Protein AF-A0AA39FZH5-F1 (afdb_monomer_lite)

Secondary structure (DSSP, 8-state):
-HHHHHTHHHHHHHHHHHHHHHGGGTT-HHHHHHHHHHHHHHHHHHHHHHHHHHHHHHHHHHHHHHHTTTT--SS----SS-TTSHHHHHHHHHHHHH--

Organism: Microctonus hyperodae (NCBI:txid165561)

Sequence (100 aa):
MITIIRSRDALLDAFEVLLNTEMYRIQCEETKKFDIEGEKKSKYYAQLYSFFVNLSAATVIRSALLKIPARIIPFNGWFPFKHTDTVGFYVVFTYQIIMP

Structure (mmCIF, N/CA/C/O backbone):
data_AF-A0AA39FZH5-F1
#
_entry.id   AF-A0AA39FZH5-F1
#
loop_
_atom_site.group_PDB
_atom_site.id
_atom_site.type_symbol
_atom_site.label_atom_id
_atom_site.label_alt_id
_atom_site.label_comp_id
_atom_site.label_asym_id
_atom_site.label_entity_id
_a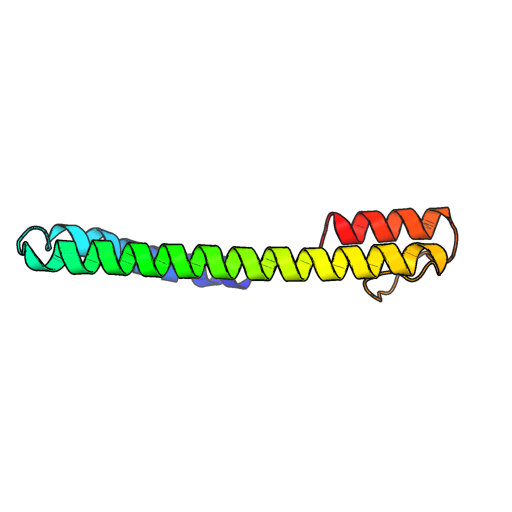tom_site.label_seq_id
_atom_site.pdbx_PDB_ins_code
_atom_site.Cartn_x
_atom_site.Cartn_y
_atom_site.Cartn_z
_atom_site.occupancy
_atom_site.B_iso_or_equiv
_atom_site.auth_seq_id
_atom_site.auth_comp_id
_atom_site.auth_asym_id
_atom_site.auth_atom_id
_atom_site.pdbx_PDB_model_num
ATOM 1 N N . MET A 1 1 ? -5.216 -11.027 3.182 1.00 47.28 1 MET A N 1
ATOM 2 C CA . MET A 1 1 ? -6.537 -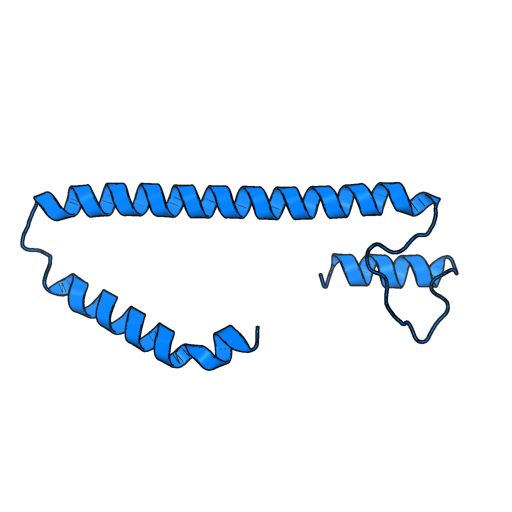11.229 2.539 1.00 47.28 1 MET A CA 1
ATOM 3 C C . MET A 1 1 ? -7.181 -12.563 2.932 1.00 47.28 1 MET A C 1
ATOM 5 O O . MET A 1 1 ? -8.301 -12.548 3.416 1.00 47.28 1 MET A O 1
ATOM 9 N N . ILE A 1 2 ? -6.473 -13.697 2.827 1.00 56.66 2 ILE A N 1
ATOM 10 C CA . ILE A 1 2 ? -6.997 -15.042 3.173 1.00 56.66 2 ILE A CA 1
ATOM 11 C C . ILE A 1 2 ? -7.419 -15.169 4.652 1.00 56.66 2 ILE A C 1
ATOM 13 O O . ILE A 1 2 ? -8.403 -15.832 4.967 1.00 56.66 2 ILE A O 1
ATOM 17 N N . THR A 1 3 ? -6.717 -14.496 5.564 1.00 61.56 3 THR A N 1
ATOM 18 C CA . THR A 1 3 ? -7.016 -14.514 7.005 1.00 61.56 3 THR A CA 1
ATOM 19 C C . THR A 1 3 ? -8.364 -13.882 7.351 1.00 61.56 3 THR A C 1
ATOM 21 O O . THR A 1 3 ? -9.101 -14.461 8.138 1.00 61.56 3 THR A O 1
ATOM 24 N N . ILE A 1 4 ? -8.723 -12.764 6.709 1.00 62.72 4 ILE A N 1
ATOM 25 C CA . ILE A 1 4 ? -10.005 -12.067 6.922 1.00 62.72 4 ILE A CA 1
ATOM 26 C C . ILE A 1 4 ? -11.179 -12.927 6.440 1.00 62.72 4 ILE A C 1
ATOM 28 O O . ILE A 1 4 ? -12.210 -12.994 7.099 1.00 62.72 4 ILE A O 1
ATOM 32 N N . ILE A 1 5 ? -11.009 -13.626 5.313 1.00 70.88 5 ILE A N 1
ATOM 33 C CA . ILE A 1 5 ? -12.035 -14.524 4.766 1.00 70.88 5 ILE A CA 1
ATOM 34 C C . ILE A 1 5 ? -12.241 -15.727 5.694 1.00 70.88 5 ILE A C 1
ATOM 36 O O . ILE A 1 5 ? -13.372 -16.129 5.941 1.00 70.88 5 ILE A O 1
ATOM 40 N N . ARG A 1 6 ? -11.155 -16.273 6.255 1.00 72.94 6 ARG A N 1
ATOM 41 C CA . ARG A 1 6 ? -11.205 -17.436 7.149 1.00 72.94 6 ARG A CA 1
ATOM 42 C C . ARG A 1 6 ? -11.842 -17.130 8.506 1.00 72.94 6 ARG A C 1
ATOM 44 O O . ARG A 1 6 ? -12.479 -18.006 9.076 1.00 72.94 6 ARG A O 1
ATOM 51 N N . SER A 1 7 ? -11.665 -15.919 9.031 1.00 74.69 7 SER A N 1
ATOM 52 C CA . SER A 1 7 ? -12.248 -15.498 10.311 1.00 74.69 7 SER A CA 1
ATOM 53 C C . SER A 1 7 ? -13.556 -14.722 10.156 1.00 74.69 7 SER A C 1
ATOM 55 O O . SER A 1 7 ? -14.021 -14.135 11.129 1.00 74.69 7 SER A O 1
ATOM 57 N N . ARG A 1 8 ? -14.136 -14.674 8.949 1.00 78.75 8 ARG A N 1
ATOM 58 C CA . ARG A 1 8 ? -15.328 -13.870 8.656 1.00 78.75 8 ARG A CA 1
ATOM 59 C C . ARG A 1 8 ? -16.482 -14.211 9.592 1.00 78.75 8 ARG A C 1
ATOM 61 O O . ARG A 1 8 ? -17.093 -13.306 10.140 1.00 78.75 8 ARG A O 1
ATOM 68 N N . ASP A 1 9 ? -16.744 -15.496 9.798 1.00 81.44 9 ASP A N 1
ATOM 69 C CA . ASP A 1 9 ? -17.901 -15.932 10.581 1.00 81.44 9 ASP A CA 1
ATOM 70 C C . ASP A 1 9 ? -17.714 -15.621 12.078 1.00 81.44 9 ASP A C 1
ATOM 72 O O . ASP A 1 9 ? -18.650 -15.180 12.732 1.00 81.44 9 ASP A O 1
ATOM 76 N N . ALA A 1 10 ? -16.480 -15.707 12.591 1.00 81.62 10 ALA A N 1
ATOM 77 C CA . ALA A 1 10 ? -16.149 -15.283 13.955 1.00 81.62 10 ALA A CA 1
ATOM 78 C C . ALA A 1 10 ? -16.255 -13.758 14.149 1.00 81.62 10 ALA A C 1
ATOM 80 O O . ALA A 1 10 ? -16.613 -13.291 15.225 1.00 81.62 10 ALA A O 1
ATOM 81 N N . LEU A 1 11 ? -15.942 -12.973 13.111 1.00 80.00 11 LEU A N 1
ATOM 82 C CA . LEU A 1 11 ? -16.140 -11.523 13.137 1.00 80.00 11 LEU A CA 1
ATOM 83 C C . LEU A 1 11 ? -17.629 -11.172 13.119 1.00 80.00 11 LEU A C 1
ATOM 85 O O . LEU A 1 11 ? -18.039 -10.293 13.867 1.00 80.00 11 LEU A O 1
ATOM 89 N N . LEU A 1 12 ? -18.426 -11.854 12.293 1.00 81.44 12 LEU A N 1
ATOM 90 C CA . LEU A 1 12 ? -19.871 -11.635 12.218 1.00 81.44 12 LEU A CA 1
ATOM 91 C C . LEU A 1 12 ? -20.559 -11.961 13.547 1.00 81.44 12 LEU A C 1
ATOM 93 O O . LEU A 1 12 ? -21.335 -11.140 14.017 1.00 81.44 12 LEU A O 1
ATOM 97 N N . ASP A 1 13 ? -20.202 -13.076 14.184 1.00 85.00 13 ASP A N 1
ATOM 98 C CA . ASP A 1 13 ? -20.731 -13.467 15.497 1.00 85.00 13 ASP A CA 1
ATOM 99 C C . ASP A 1 13 ? -20.342 -12.455 16.592 1.00 85.00 13 ASP A C 1
ATOM 101 O O . ASP A 1 13 ? -21.177 -11.992 17.366 1.00 85.00 13 ASP A O 1
ATOM 105 N N . ALA A 1 14 ? -19.086 -11.991 16.594 1.00 77.25 14 ALA A N 1
ATOM 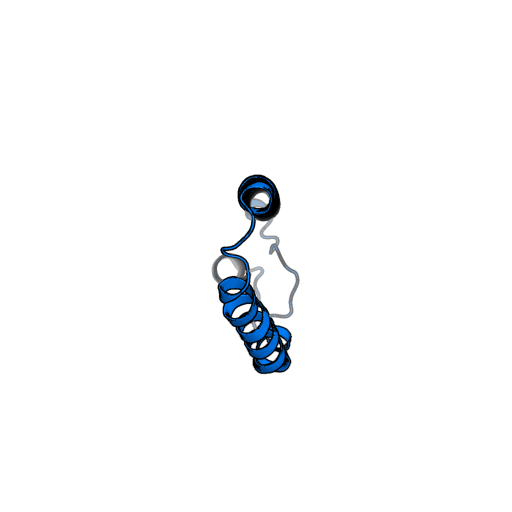106 C CA . ALA A 1 14 ? -18.643 -10.941 17.510 1.00 77.25 14 ALA A CA 1
ATOM 107 C C . ALA A 1 14 ? -19.397 -9.614 17.297 1.00 77.25 14 ALA A C 1
ATOM 109 O O . ALA A 1 14 ? -19.773 -8.959 18.270 1.00 77.25 14 ALA A O 1
ATOM 110 N N . PHE A 1 15 ? -19.636 -9.215 16.043 1.00 78.94 15 PHE A N 1
ATOM 111 C CA . PHE A 1 15 ? -20.419 -8.019 15.725 1.00 78.94 15 PHE A CA 1
ATOM 112 C C . PHE A 1 15 ? -21.889 -8.174 16.111 1.00 78.94 15 PHE A C 1
ATOM 114 O O . PHE A 1 15 ? -22.467 -7.230 16.638 1.00 78.94 15 PHE A O 1
ATOM 121 N N . GLU A 1 16 ? -22.485 -9.341 15.884 1.00 82.06 16 GLU A N 1
ATOM 122 C CA . GLU A 1 16 ? -23.876 -9.626 16.229 1.00 82.06 16 GLU A CA 1
ATOM 123 C C . GLU A 1 16 ? -24.092 -9.605 17.743 1.00 82.06 16 GLU A C 1
ATOM 125 O O . GLU A 1 16 ? -25.042 -8.985 18.217 1.00 82.06 16 GLU A O 1
ATOM 130 N N . VAL A 1 17 ? -23.173 -10.185 18.520 1.00 79.12 17 VAL A N 1
ATOM 131 C CA . VAL A 1 17 ? -23.190 -10.090 19.985 1.00 79.12 17 VAL A CA 1
ATOM 132 C C . VAL A 1 17 ? -23.051 -8.639 20.431 1.00 79.12 17 VAL A C 1
ATOM 134 O O . VAL A 1 17 ? -23.827 -8.199 21.274 1.00 79.12 17 VAL A O 1
ATOM 137 N N . LEU A 1 18 ? -22.120 -7.866 19.867 1.00 69.81 18 LEU A N 1
ATOM 138 C CA . LEU A 1 18 ? -21.958 -6.452 20.223 1.00 69.81 18 LEU A CA 1
ATOM 139 C C . LEU A 1 18 ? -23.224 -5.637 19.908 1.00 69.81 18 LEU A C 1
ATOM 141 O O . LEU A 1 18 ? -23.733 -4.949 20.790 1.00 69.81 18 LEU A O 1
ATOM 145 N N . LEU A 1 19 ? -23.788 -5.791 18.708 1.00 68.75 19 LEU A N 1
ATOM 146 C CA . LEU A 1 19 ? -24.992 -5.081 18.258 1.00 68.75 19 LEU A CA 1
ATOM 147 C C . LEU A 1 19 ? -26.258 -5.492 19.029 1.00 68.75 19 LEU A C 1
ATOM 149 O O . LEU A 1 19 ? -27.076 -4.639 19.369 1.00 68.75 19 LEU A O 1
ATOM 153 N N . ASN A 1 20 ? -26.424 -6.778 19.351 1.00 66.88 20 ASN A N 1
ATOM 154 C CA . ASN A 1 20 ? -27.566 -7.257 20.137 1.00 66.88 20 ASN A CA 1
ATOM 155 C C . ASN A 1 20 ? -27.430 -6.912 21.630 1.00 66.88 20 ASN A C 1
ATOM 157 O O . ASN A 1 20 ? -28.436 -6.687 22.303 1.00 66.88 20 ASN A O 1
ATOM 161 N N . THR A 1 21 ? -26.203 -6.805 22.154 1.00 57.88 21 THR A N 1
ATOM 162 C CA . THR A 1 21 ? -25.950 -6.381 23.545 1.00 57.88 21 THR A CA 1
ATOM 163 C C . THR A 1 21 ? -26.181 -4.875 23.729 1.00 57.88 21 THR A C 1
ATOM 165 O O . THR A 1 21 ? -26.599 -4.439 24.805 1.00 57.88 21 THR A O 1
ATOM 168 N N . GLU A 1 22 ? -25.986 -4.068 22.680 1.00 55.59 22 GLU A N 1
ATOM 169 C CA . GLU A 1 22 ? -26.222 -2.617 22.700 1.00 55.59 22 GLU A CA 1
ATOM 170 C C . GLU A 1 22 ? -27.687 -2.234 22.987 1.00 55.59 22 GLU A C 1
ATOM 172 O O . GLU A 1 22 ? -27.926 -1.206 23.625 1.00 55.59 22 GLU A O 1
ATOM 177 N N . MET A 1 23 ? -28.679 -3.070 22.646 1.00 49.69 23 MET A N 1
ATOM 178 C CA . MET A 1 23 ? -30.088 -2.758 22.947 1.00 49.69 23 MET A CA 1
ATOM 179 C C . MET A 1 23 ? -30.448 -2.847 24.441 1.00 49.69 23 MET A C 1
ATOM 181 O O . MET A 1 23 ? -31.386 -2.179 24.877 1.00 49.69 23 MET A O 1
ATOM 185 N N . TYR A 1 24 ? -29.700 -3.601 25.257 1.00 47.94 24 TYR A N 1
ATOM 186 C CA . TYR A 1 24 ? -29.960 -3.704 26.704 1.00 47.94 24 TYR A CA 1
ATOM 187 C C . TYR A 1 24 ? -29.382 -2.512 27.501 1.00 47.94 24 TYR A C 1
ATOM 189 O O . TYR A 1 24 ? -29.695 -2.324 28.675 1.00 47.94 24 TYR A O 1
ATOM 197 N N . ARG A 1 25 ? -28.553 -1.660 26.874 1.00 44.72 25 ARG A N 1
ATOM 198 C CA . ARG A 1 25 ? -27.769 -0.603 27.545 1.00 44.72 25 ARG A CA 1
ATOM 199 C C . ARG A 1 25 ? -28.349 0.810 27.402 1.00 44.72 25 ARG A C 1
ATOM 201 O O . ARG A 1 25 ? -27.631 1.792 27.551 1.00 44.72 25 ARG A O 1
ATOM 208 N N . ILE A 1 26 ? -29.650 0.952 27.151 1.00 51.69 26 ILE A N 1
ATOM 209 C CA . ILE A 1 26 ? -30.319 2.271 27.124 1.00 51.69 26 ILE A CA 1
ATOM 210 C C . ILE A 1 26 ? -30.545 2.824 28.556 1.00 51.69 26 ILE A C 1
ATOM 212 O O . ILE A 1 26 ? -30.881 3.993 28.728 1.00 51.69 26 ILE A O 1
ATOM 216 N N . GLN A 1 27 ? -30.289 2.035 29.610 1.00 47.97 27 GLN A N 1
ATOM 217 C CA . GLN A 1 27 ? -30.692 2.368 30.985 1.00 47.97 27 GLN A CA 1
ATOM 218 C C . GLN A 1 27 ? -29.725 3.228 31.836 1.00 47.97 27 GLN A C 1
ATOM 220 O O . GLN A 1 27 ? -30.122 3.612 32.931 1.00 47.97 27 GLN A O 1
ATOM 225 N N . CYS A 1 28 ? -28.515 3.606 31.387 1.00 50.75 28 CYS A N 1
ATOM 226 C CA . CYS A 1 28 ? -27.601 4.424 32.216 1.00 50.75 28 CYS A CA 1
ATOM 227 C C . CYS A 1 28 ? -26.978 5.617 31.474 1.00 50.75 28 CYS A C 1
ATOM 229 O O . CYS A 1 28 ? -26.111 5.463 30.615 1.00 50.75 28 CYS A O 1
ATOM 231 N N . GLU A 1 29 ? -27.356 6.826 31.884 1.00 56.38 29 GLU A N 1
ATOM 232 C CA . GLU A 1 29 ? -26.867 8.127 31.401 1.00 56.38 29 GLU A CA 1
ATOM 233 C C . GLU A 1 29 ? -25.333 8.305 31.518 1.00 56.38 29 GLU A C 1
ATOM 235 O O . GLU A 1 29 ? -24.723 9.021 30.722 1.00 56.38 29 GLU A O 1
ATOM 240 N N . GLU A 1 30 ? -24.677 7.580 32.431 1.00 56.16 30 GLU A N 1
ATOM 241 C CA . GLU A 1 30 ? -23.213 7.556 32.588 1.00 56.16 30 GLU A CA 1
ATOM 242 C C . GLU A 1 30 ? -22.479 6.809 31.460 1.00 56.16 30 GLU A C 1
ATOM 244 O O . GLU A 1 30 ? -21.352 7.167 31.108 1.00 56.16 30 GLU A O 1
ATOM 249 N N . THR A 1 31 ? -23.120 5.826 30.819 1.00 52.31 31 THR A N 1
ATOM 250 C CA . THR A 1 31 ? -22.492 5.036 29.741 1.00 52.31 31 THR A CA 1
ATOM 251 C C . THR A 1 31 ? -22.341 5.819 28.435 1.00 52.31 31 THR A C 1
ATOM 253 O O . THR A 1 31 ? -21.415 5.561 27.669 1.00 52.31 31 THR A O 1
ATOM 256 N N . LYS A 1 32 ? -23.164 6.856 28.217 1.00 57.28 32 LYS A N 1
ATOM 257 C CA . LYS A 1 32 ? -23.070 7.739 27.039 1.00 57.28 32 LYS A CA 1
ATOM 258 C C . LYS A 1 32 ? -21.770 8.543 27.005 1.00 57.28 32 LYS A C 1
ATOM 260 O O . LYS A 1 32 ? -21.220 8.771 25.933 1.00 57.28 32 LYS A O 1
ATOM 265 N N . LYS A 1 33 ? -21.251 8.971 28.164 1.00 59.34 33 LYS A N 1
ATOM 266 C CA . LYS A 1 33 ? -19.974 9.706 28.234 1.00 59.34 33 LYS A CA 1
ATOM 267 C C . LYS A 1 33 ? -18.793 8.795 27.892 1.00 59.34 33 LYS A C 1
ATOM 269 O O . LYS A 1 33 ? -17.908 9.213 27.149 1.00 59.34 33 LYS A O 1
ATOM 274 N N . PHE A 1 34 ? -18.826 7.551 28.370 1.00 60.06 34 PHE A N 1
ATOM 275 C CA . PHE A 1 34 ? -17.823 6.537 28.046 1.00 60.06 34 PHE A CA 1
ATOM 276 C C . PHE A 1 34 ? -17.852 6.121 26.570 1.00 60.06 34 PHE A C 1
ATOM 278 O O . PHE A 1 34 ? -16.782 5.984 25.981 1.00 60.06 34 PHE A O 1
ATOM 285 N N . ASP A 1 35 ? -19.031 6.005 25.948 1.00 64.69 35 ASP A N 1
ATOM 286 C CA . ASP A 1 35 ? -19.136 5.747 24.502 1.00 64.69 35 ASP A CA 1
ATOM 287 C C . ASP A 1 35 ? -18.557 6.886 23.670 1.00 64.69 35 ASP A C 1
ATOM 289 O O . ASP A 1 35 ? -17.747 6.643 22.783 1.00 64.69 35 ASP A O 1
ATOM 293 N N . ILE A 1 36 ? -18.912 8.140 23.974 1.00 66.50 36 ILE A N 1
ATOM 294 C CA . ILE A 1 36 ? -18.420 9.298 23.213 1.00 66.50 36 ILE A CA 1
ATOM 295 C C . ILE A 1 36 ? -16.896 9.419 23.343 1.00 66.50 36 ILE A C 1
ATOM 297 O O . ILE A 1 36 ? -16.204 9.770 22.384 1.00 66.50 36 ILE A O 1
ATOM 301 N N . GLU A 1 37 ? -16.346 9.147 24.527 1.00 73.38 37 GLU A N 1
ATOM 302 C CA . GLU A 1 37 ? -14.902 9.197 24.746 1.00 73.38 37 GLU A CA 1
ATOM 303 C C . GLU A 1 37 ? -14.170 8.006 24.105 1.00 73.38 37 GLU A C 1
ATOM 305 O O . GLU A 1 37 ? -13.090 8.183 23.533 1.00 73.38 37 GLU A O 1
ATOM 310 N N . GLY A 1 38 ? -14.776 6.815 24.125 1.00 68.81 38 GLY A N 1
ATOM 311 C CA . GLY A 1 38 ? -14.290 5.623 23.432 1.00 68.81 38 GLY A CA 1
ATOM 312 C C . GLY A 1 38 ? -14.306 5.781 21.912 1.00 68.81 38 GLY A C 1
ATOM 313 O O . GLY A 1 38 ? -13.312 5.489 21.249 1.00 68.81 38 GLY A O 1
ATOM 314 N N . GLU A 1 39 ? -15.380 6.338 21.355 1.00 74.38 39 GLU A N 1
ATOM 315 C CA . GLU A 1 39 ? -15.518 6.619 19.928 1.00 74.38 39 GLU A CA 1
ATOM 316 C C . GLU A 1 39 ? -14.499 7.671 19.472 1.00 74.38 39 GLU A C 1
ATOM 318 O O . GLU A 1 39 ? -13.853 7.503 18.438 1.00 74.38 39 GLU A O 1
ATOM 323 N N . LYS A 1 40 ? -14.278 8.729 20.267 1.00 78.88 40 LYS A N 1
ATOM 324 C CA . LYS A 1 40 ? -13.237 9.733 19.991 1.00 78.88 40 LYS A CA 1
ATOM 325 C C . LYS A 1 40 ? -11.839 9.125 19.999 1.00 78.88 40 LYS A C 1
ATOM 327 O O . LYS A 1 40 ? -11.068 9.395 19.080 1.00 78.88 40 LYS A O 1
ATOM 332 N N . LYS A 1 41 ? -11.511 8.294 20.995 1.00 80.50 41 LYS A N 1
ATOM 333 C CA . LYS A 1 41 ? -10.214 7.599 21.065 1.00 80.50 41 LYS A CA 1
ATOM 334 C C . LYS A 1 41 ? -10.047 6.632 19.894 1.00 80.50 41 LYS A C 1
ATOM 336 O O . LYS A 1 41 ? -9.010 6.656 19.241 1.00 80.50 41 LYS A O 1
ATOM 341 N N . SER A 1 42 ? -11.074 5.850 19.570 1.00 78.12 42 SER A N 1
ATOM 342 C CA . SER A 1 42 ? -11.072 4.928 18.429 1.00 78.12 42 SER A CA 1
ATOM 343 C C . SER A 1 42 ? -10.861 5.663 17.102 1.00 78.12 42 SER A C 1
ATOM 345 O O . SER A 1 42 ? -9.953 5.323 16.344 1.00 78.12 42 SER A O 1
ATOM 347 N N . LYS A 1 43 ? -11.608 6.748 16.856 1.00 84.44 43 LYS A N 1
ATOM 348 C CA . LYS A 1 43 ? -11.425 7.609 15.677 1.00 84.44 43 LYS A CA 1
ATOM 349 C C . LYS A 1 43 ? -10.026 8.214 15.625 1.00 84.44 43 LYS A C 1
ATOM 351 O O . LYS A 1 43 ? -9.422 8.226 14.557 1.00 84.44 43 LYS A O 1
ATOM 356 N N . TYR A 1 44 ? -9.497 8.665 16.760 1.00 88.88 44 TYR A N 1
ATOM 357 C CA . TYR A 1 44 ? -8.142 9.203 16.846 1.00 88.88 44 TYR A CA 1
ATOM 358 C C . TYR A 1 44 ? -7.087 8.153 16.478 1.00 88.88 44 TYR A C 1
ATOM 360 O O . TYR A 1 44 ? -6.233 8.417 15.634 1.00 88.88 44 TYR A O 1
ATOM 368 N N . TYR A 1 45 ? -7.165 6.942 17.035 1.00 84.25 45 TYR A N 1
ATOM 369 C CA . TYR A 1 45 ? -6.239 5.861 16.688 1.00 84.25 45 TYR A CA 1
ATOM 370 C C . TYR A 1 45 ? -6.385 5.412 15.232 1.00 84.25 45 TYR A C 1
ATOM 372 O O . TYR A 1 45 ? -5.376 5.174 14.573 1.00 84.25 45 TYR A O 1
ATOM 380 N N . ALA A 1 46 ? -7.608 5.352 14.700 1.00 87.25 46 ALA A N 1
ATOM 381 C CA . ALA A 1 46 ? -7.850 5.039 13.295 1.00 87.25 46 ALA A CA 1
ATOM 382 C C . ALA A 1 46 ? -7.243 6.101 12.362 1.00 87.25 46 ALA A C 1
ATOM 384 O O . ALA A 1 46 ? -6.592 5.764 11.372 1.00 87.25 46 ALA A O 1
ATOM 385 N N . GLN A 1 47 ? -7.398 7.385 12.696 1.00 88.00 47 GLN A N 1
ATOM 386 C CA . GLN A 1 47 ? -6.782 8.490 11.960 1.00 88.00 47 GLN A CA 1
ATOM 387 C C . GLN A 1 47 ? -5.257 8.456 12.055 1.00 88.00 47 GLN A C 1
ATOM 389 O O . GLN A 1 47 ? -4.582 8.628 11.044 1.00 88.00 47 GLN A O 1
ATOM 394 N N . LEU A 1 48 ? -4.711 8.190 13.240 1.00 90.56 48 LEU A N 1
ATOM 395 C CA . LEU A 1 48 ? -3.274 8.096 13.459 1.00 90.56 48 LEU A CA 1
ATOM 396 C C . LEU A 1 48 ? -2.667 6.918 12.685 1.00 90.56 48 LEU A C 1
ATOM 398 O O . LEU A 1 48 ? -1.638 7.068 12.031 1.00 90.56 48 LEU A O 1
ATOM 402 N N . TYR A 1 49 ? -3.326 5.760 12.702 1.00 87.62 49 TYR A N 1
ATOM 403 C CA . TYR A 1 49 ? -2.922 4.601 11.913 1.00 87.62 49 TYR A CA 1
ATOM 404 C C . TYR A 1 49 ? -2.968 4.907 10.414 1.00 87.62 49 TYR A C 1
ATOM 406 O O . TYR A 1 49 ? -1.990 4.670 9.709 1.00 87.62 49 TYR A O 1
ATOM 414 N N . SER A 1 50 ? -4.059 5.514 9.936 1.00 86.69 50 SER A N 1
ATOM 415 C CA . SER A 1 50 ? -4.172 5.971 8.548 1.00 86.69 50 SER A CA 1
ATOM 416 C C . SER A 1 50 ? -3.044 6.941 8.185 1.00 86.69 50 SER A C 1
ATOM 418 O O . SER A 1 50 ? -2.419 6.800 7.135 1.00 86.69 50 SER A O 1
ATOM 420 N N . PHE A 1 51 ? -2.706 7.880 9.070 1.00 92.31 51 PHE A N 1
ATOM 421 C CA . PHE A 1 51 ? -1.591 8.800 8.870 1.00 92.31 51 PHE A CA 1
ATOM 422 C C . PHE A 1 51 ? -0.254 8.061 8.734 1.00 92.31 51 PHE A C 1
ATOM 424 O O . PHE A 1 51 ? 0.485 8.320 7.786 1.00 92.31 51 PHE A O 1
ATOM 431 N N . PHE A 1 52 ? 0.041 7.100 9.614 1.00 91.50 52 PHE A N 1
ATOM 432 C CA . PHE A 1 52 ? 1.267 6.301 9.523 1.00 91.50 52 PHE A CA 1
ATOM 433 C C . PHE A 1 52 ? 1.334 5.449 8.252 1.00 91.50 52 PHE A C 1
ATOM 435 O O . PHE A 1 52 ? 2.403 5.357 7.651 1.00 91.50 52 PHE A O 1
ATOM 442 N N . VAL A 1 53 ? 0.215 4.867 7.813 1.00 89.00 53 VAL A N 1
ATOM 443 C CA . VAL A 1 53 ? 0.136 4.106 6.554 1.00 89.00 53 VAL A CA 1
ATOM 444 C C . VAL A 1 53 ? 0.374 5.013 5.346 1.00 89.00 53 VAL A C 1
ATOM 446 O O . VAL A 1 53 ? 1.134 4.667 4.446 1.00 89.00 53 VAL A O 1
ATOM 449 N N . ASN A 1 54 ? -0.220 6.206 5.331 1.00 85.81 54 ASN A N 1
ATOM 450 C CA . ASN A 1 54 ? 0.019 7.175 4.262 1.00 85.81 54 ASN A CA 1
ATOM 451 C C . ASN A 1 54 ? 1.471 7.673 4.265 1.00 85.81 54 ASN A C 1
ATOM 453 O O . ASN A 1 54 ? 2.083 7.809 3.207 1.00 85.81 54 ASN A O 1
ATOM 457 N N . LEU A 1 55 ? 2.053 7.902 5.445 1.00 90.19 55 LEU A N 1
ATOM 458 C CA . LEU A 1 55 ? 3.447 8.314 5.587 1.00 90.19 55 LEU A CA 1
ATOM 459 C C . LEU A 1 55 ? 4.415 7.218 5.116 1.00 90.19 55 LEU A C 1
ATOM 461 O O . LEU A 1 55 ? 5.385 7.508 4.410 1.00 90.19 55 LEU A O 1
ATOM 465 N N . SER A 1 56 ? 4.155 5.954 5.459 1.00 86.06 56 SER A N 1
ATOM 466 C CA . SER A 1 56 ? 4.977 4.833 5.000 1.00 86.06 56 SER A CA 1
ATOM 467 C C . SER A 1 56 ? 4.864 4.652 3.483 1.00 86.06 56 SER A C 1
ATOM 469 O O . SER A 1 56 ? 5.886 4.576 2.806 1.00 86.06 56 SER A O 1
ATOM 471 N N . ALA A 1 57 ? 3.659 4.724 2.913 1.00 81.81 57 ALA A N 1
ATOM 472 C CA . ALA A 1 57 ? 3.473 4.705 1.464 1.00 81.81 57 ALA A CA 1
ATOM 473 C C . ALA A 1 57 ? 4.214 5.868 0.775 1.00 81.81 57 ALA A C 1
ATOM 475 O O . ALA A 1 57 ? 4.938 5.659 -0.199 1.00 81.81 57 ALA A O 1
ATOM 476 N N . ALA A 1 58 ? 4.121 7.086 1.315 1.00 81.00 58 ALA A N 1
ATOM 477 C CA . ALA A 1 58 ? 4.802 8.257 0.769 1.00 81.00 58 ALA A CA 1
ATOM 478 C C . ALA A 1 58 ? 6.334 8.124 0.799 1.00 81.00 58 ALA A C 1
ATOM 480 O O . ALA A 1 58 ? 7.009 8.531 -0.149 1.00 81.00 58 ALA A O 1
ATOM 481 N N . THR A 1 59 ? 6.905 7.534 1.854 1.00 81.38 59 THR A N 1
ATOM 482 C CA . THR A 1 59 ? 8.358 7.293 1.935 1.00 81.38 59 THR A CA 1
ATOM 483 C C . THR A 1 59 ? 8.823 6.230 0.939 1.00 81.38 59 THR A C 1
ATOM 485 O O . THR A 1 59 ? 9.859 6.424 0.296 1.00 81.38 59 THR A O 1
ATOM 488 N N . VAL A 1 60 ? 8.041 5.165 0.732 1.00 77.94 60 VAL A N 1
ATOM 489 C CA . VAL A 1 60 ? 8.300 4.147 -0.301 1.00 77.94 60 VAL A CA 1
ATOM 490 C C . VAL A 1 60 ? 8.250 4.769 -1.696 1.00 77.94 60 VAL A C 1
ATOM 492 O O . VAL A 1 60 ? 9.204 4.620 -2.458 1.00 77.94 60 VAL A O 1
ATOM 495 N N . ILE A 1 61 ? 7.205 5.543 -2.006 1.00 78.88 61 ILE A N 1
ATOM 496 C CA . ILE A 1 61 ? 7.062 6.236 -3.296 1.00 78.88 61 ILE A CA 1
ATOM 497 C C . ILE A 1 61 ? 8.224 7.210 -3.511 1.00 78.88 61 ILE A C 1
ATOM 499 O O . ILE A 1 61 ? 8.841 7.214 -4.572 1.00 78.88 61 ILE A O 1
ATOM 503 N N . ARG A 1 62 ? 8.593 8.006 -2.502 1.00 79.38 62 ARG A N 1
ATOM 504 C CA . ARG A 1 62 ? 9.725 8.938 -2.604 1.00 79.38 62 ARG A CA 1
ATOM 505 C C . ARG A 1 62 ? 11.051 8.210 -2.843 1.00 79.38 62 ARG A C 1
ATOM 507 O O . ARG A 1 62 ? 11.843 8.656 -3.670 1.00 79.38 62 ARG A O 1
ATOM 514 N N . SER A 1 63 ? 11.299 7.097 -2.150 1.00 75.38 63 SER A N 1
ATOM 515 C CA . SER A 1 63 ? 12.489 6.264 -2.370 1.00 75.38 63 SER A CA 1
ATOM 516 C C . SER A 1 63 ? 12.504 5.668 -3.780 1.00 75.38 63 SER A C 1
ATOM 518 O O . SER A 1 63 ? 13.538 5.689 -4.446 1.00 75.38 63 SER A O 1
ATOM 520 N N . ALA A 1 64 ? 11.350 5.198 -4.257 1.00 70.62 64 ALA A N 1
ATOM 521 C CA . ALA A 1 64 ? 11.165 4.686 -5.607 1.00 70.62 64 ALA A CA 1
ATOM 522 C C . ALA A 1 64 ? 11.471 5.762 -6.661 1.00 70.62 64 ALA A C 1
ATOM 524 O O . ALA A 1 64 ? 12.254 5.506 -7.571 1.00 70.62 64 ALA A O 1
ATOM 525 N N . LEU A 1 65 ? 10.949 6.985 -6.491 1.00 72.56 65 LEU A N 1
ATOM 526 C CA . LEU A 1 65 ? 11.207 8.123 -7.381 1.00 72.56 65 LEU A CA 1
ATOM 527 C C . LEU A 1 65 ? 12.699 8.492 -7.448 1.00 72.56 65 LEU A C 1
ATOM 529 O O . LEU A 1 65 ? 13.226 8.725 -8.533 1.00 72.56 65 LEU A O 1
ATOM 533 N N . LEU A 1 66 ? 13.403 8.491 -6.311 1.00 76.12 66 LEU A N 1
ATOM 534 C CA . LEU A 1 66 ? 14.850 8.750 -6.265 1.00 76.12 66 LEU A CA 1
ATOM 535 C C . LEU A 1 66 ? 15.680 7.654 -6.952 1.00 76.12 66 LEU A C 1
ATOM 537 O O . LEU A 1 66 ? 16.788 7.919 -7.413 1.00 76.12 66 LEU A O 1
ATOM 541 N N . LYS A 1 67 ? 15.150 6.430 -7.035 1.00 70.25 67 LYS A N 1
ATOM 542 C CA . LYS A 1 67 ? 15.788 5.274 -7.680 1.00 70.25 67 LYS A CA 1
ATOM 543 C C . LYS A 1 67 ? 15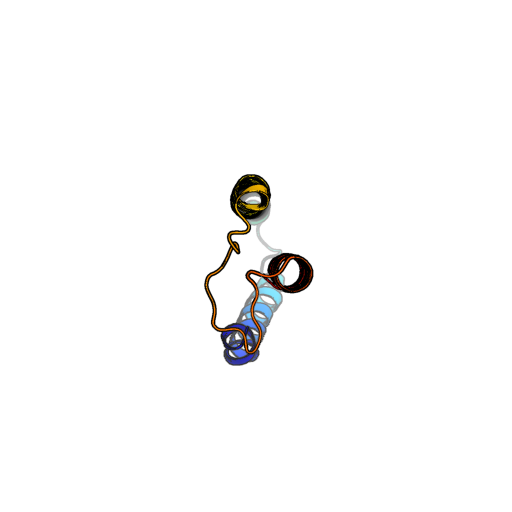.471 5.143 -9.175 1.00 70.25 67 LYS A C 1
ATOM 545 O O . LYS A 1 67 ? 16.142 4.364 -9.852 1.00 70.25 67 LYS A O 1
ATOM 550 N N . ILE A 1 68 ? 14.531 5.933 -9.710 1.00 67.69 68 ILE A N 1
ATOM 551 C CA . ILE A 1 68 ? 14.230 6.023 -11.153 1.00 67.69 68 ILE A CA 1
ATOM 552 C C . ILE A 1 68 ? 15.477 6.309 -12.004 1.00 67.69 68 ILE A C 1
ATOM 554 O O . ILE A 1 68 ? 15.706 5.554 -12.949 1.00 67.69 68 ILE A O 1
ATOM 558 N N . PRO A 1 69 ? 16.312 7.331 -11.713 1.00 68.19 69 PRO A N 1
ATOM 559 C CA . PRO A 1 69 ? 17.503 7.600 -12.523 1.00 68.19 69 PRO A CA 1
ATOM 560 C C . PRO A 1 69 ? 18.508 6.438 -12.515 1.00 68.19 69 PRO A C 1
ATOM 562 O O . PRO A 1 69 ? 19.238 6.262 -13.486 1.00 68.19 69 PRO A O 1
ATOM 565 N N . ALA A 1 70 ? 18.507 5.612 -11.464 1.00 69.94 70 ALA A N 1
ATOM 566 C CA . ALA A 1 70 ? 19.337 4.414 -11.359 1.00 69.94 70 ALA A CA 1
ATOM 567 C C . ALA A 1 70 ? 18.676 3.146 -11.943 1.00 69.94 70 ALA A C 1
ATOM 569 O O . ALA A 1 70 ? 19.307 2.093 -11.954 1.00 69.94 70 ALA A O 1
ATOM 570 N N . ARG A 1 71 ? 17.420 3.226 -12.418 1.00 70.25 71 ARG A N 1
ATOM 571 C CA . ARG A 1 71 ? 16.604 2.094 -12.910 1.00 70.25 71 ARG A CA 1
ATOM 572 C C . ARG A 1 71 ? 16.517 0.915 -11.934 1.00 70.25 71 ARG A C 1
ATOM 574 O O . ARG A 1 71 ? 16.450 -0.243 -12.342 1.00 70.25 71 ARG A O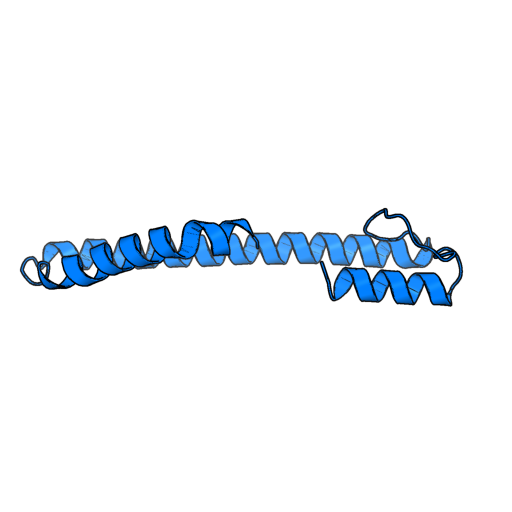 1
ATOM 581 N N . ILE A 1 72 ? 16.506 1.204 -10.636 1.00 73.19 72 ILE A N 1
ATOM 582 C CA . ILE A 1 72 ? 16.386 0.179 -9.595 1.00 73.19 72 ILE A CA 1
ATOM 583 C C . ILE A 1 72 ? 14.908 0.021 -9.242 1.00 73.19 72 ILE A C 1
ATOM 585 O O . ILE A 1 72 ? 14.250 0.993 -8.863 1.00 73.19 72 ILE A O 1
ATOM 589 N N . ILE A 1 73 ? 14.386 -1.199 -9.368 1.00 77.56 73 ILE A N 1
ATOM 590 C CA . ILE A 1 73 ? 12.996 -1.511 -9.021 1.00 77.56 73 ILE A CA 1
ATOM 591 C C . ILE A 1 73 ? 12.771 -1.433 -7.493 1.00 77.56 73 ILE A C 1
ATOM 593 O O . ILE A 1 73 ? 13.650 -1.833 -6.727 1.00 77.56 73 ILE A O 1
ATOM 597 N N . PRO A 1 74 ? 11.624 -0.901 -7.026 1.00 70.88 74 PRO A N 1
ATOM 598 C CA . PRO A 1 74 ? 11.318 -0.753 -5.599 1.00 70.88 74 PRO A CA 1
ATOM 599 C C . PRO A 1 74 ? 11.308 -2.072 -4.823 1.00 70.88 74 PRO A C 1
ATOM 601 O O . PRO A 1 74 ? 11.852 -2.134 -3.719 1.00 70.88 74 PRO A O 1
ATOM 604 N N . PHE A 1 75 ? 10.727 -3.120 -5.413 1.00 75.56 75 PHE A N 1
ATOM 605 C CA . PHE A 1 75 ? 10.679 -4.460 -4.836 1.00 75.56 75 PHE A CA 1
ATOM 606 C C . PHE A 1 75 ? 11.436 -5.442 -5.725 1.00 75.56 75 PHE A C 1
ATOM 608 O O . PHE A 1 75 ? 11.116 -5.600 -6.905 1.00 75.56 75 PHE A O 1
ATOM 615 N N . ASN A 1 76 ? 12.430 -6.120 -5.152 1.00 75.06 76 ASN A N 1
ATOM 616 C CA . ASN A 1 76 ? 13.166 -7.161 -5.859 1.00 75.06 76 ASN A CA 1
ATOM 617 C C . ASN A 1 76 ? 12.275 -8.392 -6.041 1.00 75.06 76 ASN A C 1
ATOM 619 O O . ASN A 1 76 ? 11.717 -8.915 -5.079 1.00 75.06 76 ASN A O 1
ATOM 623 N N . GLY A 1 77 ? 12.176 -8.869 -7.277 1.00 78.12 77 GLY A N 1
ATOM 624 C CA . GLY A 1 77 ? 11.399 -10.047 -7.636 1.00 78.12 77 GLY A CA 1
ATOM 625 C C . GLY A 1 77 ? 11.960 -10.706 -8.887 1.00 78.12 77 GLY A C 1
ATOM 626 O O . GLY A 1 77 ? 12.751 -10.109 -9.621 1.00 78.12 77 GLY A O 1
ATOM 627 N N . TRP A 1 78 ? 11.565 -11.954 -9.120 1.00 82.19 78 TRP A N 1
ATOM 628 C CA . TRP A 1 78 ? 11.887 -12.644 -10.362 1.00 82.19 78 TRP A CA 1
ATOM 629 C C . TRP A 1 78 ? 10.874 -12.250 -11.441 1.00 82.19 78 TRP A C 1
ATOM 631 O O . TRP A 1 78 ? 9.668 -12.364 -11.227 1.00 82.19 78 TRP A O 1
ATOM 641 N N . PHE A 1 79 ? 11.365 -11.801 -12.596 1.00 81.31 79 PHE A N 1
ATOM 642 C CA . PHE A 1 79 ? 10.540 -11.463 -13.755 1.00 81.31 79 PHE A CA 1
ATOM 643 C C . PHE A 1 79 ? 10.958 -12.330 -14.946 1.00 81.31 79 PHE A C 1
ATOM 645 O O . PHE A 1 79 ? 12.158 -12.493 -15.175 1.00 81.31 79 PHE A O 1
ATOM 652 N N . PRO A 1 80 ? 10.005 -12.836 -15.751 1.00 83.44 80 PRO A N 1
ATOM 653 C CA . PRO A 1 80 ? 10.308 -13.656 -16.926 1.00 83.44 80 PRO A CA 1
ATOM 654 C C . PRO A 1 80 ? 10.897 -12.845 -18.098 1.00 83.44 80 PRO A C 1
ATOM 656 O O . PRO A 1 80 ? 11.103 -13.380 -19.183 1.00 83.44 80 PRO A O 1
ATOM 659 N N . PHE A 1 81 ? 11.165 -11.553 -17.899 1.00 80.81 81 PHE A N 1
ATOM 660 C CA . PHE A 1 81 ? 11.750 -10.639 -18.874 1.00 80.81 81 PHE A CA 1
ATOM 661 C C . PHE A 1 81 ? 12.815 -9.750 -18.218 1.00 80.81 81 PHE A C 1
ATOM 663 O O . PHE A 1 81 ? 12.829 -9.545 -17.000 1.00 80.81 81 PHE A O 1
ATOM 670 N N . LYS A 1 82 ? 13.716 -9.191 -19.034 1.00 77.38 82 LYS A N 1
ATOM 671 C CA . LYS A 1 82 ? 14.741 -8.250 -18.567 1.00 77.38 82 LYS A CA 1
ATOM 672 C C . LYS A 1 82 ? 14.093 -6.911 -18.211 1.00 77.38 82 LYS A C 1
ATOM 674 O O . LYS A 1 82 ? 13.756 -6.108 -19.072 1.00 77.38 82 LYS A O 1
ATOM 679 N N . HIS A 1 83 ? 13.936 -6.663 -16.917 1.00 74.88 83 HIS A N 1
ATOM 680 C CA . HIS A 1 83 ? 13.415 -5.402 -16.381 1.00 74.88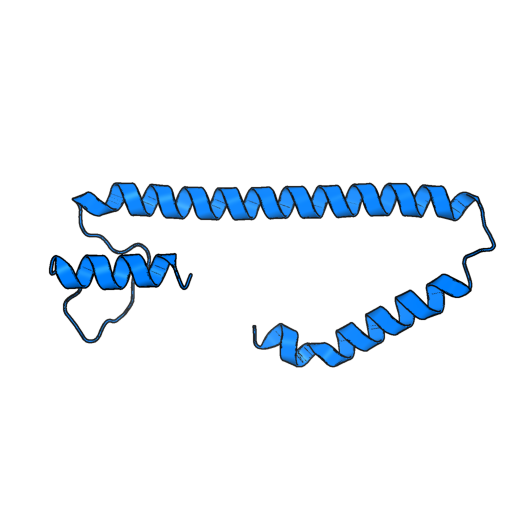 83 HIS A CA 1
ATOM 681 C C . HIS A 1 83 ? 14.472 -4.279 -16.344 1.00 74.88 83 HIS A C 1
ATOM 683 O O . HIS A 1 83 ? 14.148 -3.150 -15.993 1.00 74.88 83 HIS A O 1
ATOM 689 N N . THR A 1 84 ? 15.725 -4.570 -16.716 1.00 74.00 84 THR A N 1
ATOM 690 C CA . THR A 1 84 ? 16.811 -3.584 -16.877 1.00 74.00 84 THR A CA 1
ATOM 691 C C . THR A 1 84 ? 16.635 -2.701 -18.119 1.00 74.00 84 THR A C 1
ATOM 693 O O . THR A 1 84 ? 17.173 -1.591 -18.184 1.00 74.00 84 THR A O 1
ATOM 696 N N . ASP A 1 85 ? 15.871 -3.180 -19.105 1.00 78.12 85 ASP A N 1
ATOM 697 C CA . ASP A 1 85 ? 15.564 -2.447 -20.332 1.00 78.12 85 ASP A CA 1
ATOM 698 C C . ASP A 1 85 ? 14.535 -1.340 -20.058 1.00 78.12 85 ASP A C 1
ATOM 700 O O . ASP A 1 85 ? 13.682 -1.469 -19.181 1.00 78.12 85 ASP A O 1
ATOM 704 N N . THR A 1 86 ? 14.589 -0.239 -20.818 1.00 74.56 86 THR A N 1
ATOM 705 C CA . THR A 1 86 ? 13.801 0.980 -20.533 1.00 74.56 86 THR A CA 1
ATOM 706 C C . THR A 1 86 ? 12.303 0.696 -20.422 1.00 74.56 86 THR A C 1
ATOM 708 O O . THR A 1 86 ? 11.663 1.140 -19.477 1.00 74.56 86 THR A O 1
ATOM 711 N N . VAL A 1 87 ? 11.747 -0.078 -21.357 1.00 80.31 87 VAL A N 1
ATOM 712 C CA . VAL A 1 87 ? 10.313 -0.406 -21.381 1.00 80.31 87 VAL A CA 1
ATOM 713 C C . VAL A 1 87 ? 9.949 -1.365 -20.243 1.00 80.31 87 VAL A C 1
ATOM 715 O O . VAL A 1 87 ? 8.968 -1.136 -19.539 1.00 80.31 87 VAL A O 1
ATOM 718 N N . GLY A 1 88 ? 10.767 -2.398 -20.014 1.00 79.69 88 GLY A N 1
ATOM 719 C CA . GLY A 1 88 ? 10.547 -3.381 -18.951 1.00 79.69 88 GLY A CA 1
ATOM 720 C C . GLY A 1 88 ? 10.565 -2.754 -17.556 1.00 79.69 88 GLY A C 1
ATOM 721 O O . GLY A 1 88 ? 9.731 -3.101 -16.722 1.00 79.69 88 GLY A O 1
ATOM 722 N N . PHE A 1 89 ? 11.451 -1.780 -17.330 1.00 81.94 89 PHE A N 1
ATOM 723 C CA . PHE A 1 89 ? 11.516 -1.030 -16.079 1.00 81.94 89 PHE A CA 1
ATOM 724 C C . PHE A 1 89 ? 10.197 -0.309 -15.776 1.00 81.94 89 PHE A C 1
ATOM 726 O O . PHE A 1 89 ? 9.642 -0.491 -14.695 1.00 81.94 89 PHE A O 1
ATOM 733 N N . TYR A 1 90 ? 9.654 0.466 -16.724 1.00 79.19 90 TYR A N 1
ATOM 734 C CA . TYR A 1 90 ? 8.411 1.212 -16.497 1.00 79.19 90 TYR A CA 1
ATOM 735 C C . TYR A 1 90 ? 7.199 0.296 -16.301 1.00 79.19 90 TYR A C 1
ATOM 737 O O . TYR A 1 90 ? 6.342 0.601 -15.472 1.00 79.19 90 TYR A O 1
ATOM 745 N N . VAL A 1 91 ? 7.136 -0.840 -17.004 1.00 82.88 91 VAL A N 1
ATOM 746 C CA . VAL A 1 91 ? 6.062 -1.832 -16.822 1.00 82.88 91 VAL A CA 1
ATOM 747 C C . VAL A 1 91 ? 6.091 -2.411 -15.406 1.00 82.88 91 VAL A C 1
ATOM 749 O O . VAL A 1 91 ? 5.071 -2.419 -14.724 1.00 82.88 91 VAL A O 1
ATOM 752 N N . VAL A 1 92 ? 7.261 -2.838 -14.923 1.00 83.38 92 VAL A N 1
ATOM 753 C CA . VAL A 1 92 ? 7.395 -3.393 -13.564 1.00 83.38 92 VAL A CA 1
ATOM 754 C C . VAL A 1 92 ? 7.156 -2.324 -12.501 1.00 83.38 92 VAL A C 1
ATOM 756 O O . VAL A 1 92 ? 6.471 -2.576 -11.514 1.00 83.38 92 VAL A O 1
ATOM 759 N N . PHE A 1 93 ? 7.688 -1.121 -12.710 1.00 79.56 93 PHE A N 1
ATOM 760 C CA . PHE A 1 93 ? 7.549 -0.008 -11.779 1.00 79.56 93 PHE A CA 1
ATOM 761 C C . PHE A 1 93 ? 6.087 0.421 -11.609 1.00 79.56 93 PHE A C 1
ATOM 763 O O . PHE A 1 93 ? 5.615 0.583 -10.487 1.00 79.56 93 PHE A O 1
ATOM 770 N N . THR A 1 94 ? 5.349 0.564 -12.713 1.00 80.75 94 THR A N 1
ATOM 771 C CA . THR A 1 94 ? 3.918 0.906 -12.673 1.00 80.75 94 THR A CA 1
ATOM 772 C C . THR A 1 94 ? 3.089 -0.214 -12.056 1.00 80.75 94 THR A C 1
ATOM 774 O O . THR A 1 94 ? 2.234 0.064 -11.217 1.00 80.75 94 THR A O 1
ATOM 777 N N . TYR A 1 95 ? 3.390 -1.473 -12.384 1.00 83.38 95 TYR A N 1
ATOM 778 C CA . TYR A 1 95 ? 2.740 -2.628 -11.771 1.00 83.38 95 TYR A CA 1
ATOM 779 C C . TYR A 1 95 ? 2.908 -2.645 -10.243 1.00 83.38 95 TYR A C 1
ATOM 781 O O . TYR A 1 95 ? 1.920 -2.783 -9.532 1.00 83.38 95 TYR A O 1
ATOM 789 N N . GLN A 1 96 ? 4.123 -2.421 -9.732 1.00 79.12 96 GLN A N 1
ATOM 790 C CA . GLN A 1 96 ? 4.410 -2.415 -8.288 1.00 79.12 96 GLN A CA 1
ATOM 791 C C . GLN A 1 96 ? 3.768 -1.248 -7.524 1.00 79.12 96 GLN A C 1
ATOM 793 O O . GLN A 1 96 ? 3.548 -1.351 -6.322 1.00 79.12 96 GLN A O 1
ATOM 798 N N . ILE A 1 97 ? 3.485 -0.126 -8.190 1.00 75.25 97 ILE A N 1
ATOM 799 C CA . ILE A 1 97 ? 2.789 1.009 -7.566 1.00 75.25 97 ILE A CA 1
ATOM 800 C C . ILE A 1 97 ? 1.276 0.773 -7.526 1.00 75.25 97 ILE A C 1
ATOM 802 O O . ILE A 1 97 ? 0.623 1.167 -6.563 1.00 75.25 97 ILE A O 1
ATOM 806 N N . ILE A 1 98 ? 0.716 0.161 -8.573 1.00 78.00 98 ILE A N 1
ATOM 807 C CA . ILE A 1 98 ? -0.730 -0.072 -8.703 1.00 78.00 98 ILE A CA 1
ATOM 808 C C . ILE A 1 98 ? -1.174 -1.292 -7.884 1.00 78.00 98 ILE A C 1
ATOM 810 O O . ILE A 1 98 ? -2.244 -1.263 -7.278 1.00 78.00 98 ILE A O 1
ATOM 814 N N . MET A 1 99 ? -0.358 -2.348 -7.852 1.00 66.69 99 MET A N 1
ATOM 815 C CA . MET A 1 99 ? -0.539 -3.540 -7.020 1.00 66.69 99 MET A CA 1
ATOM 816 C C . MET A 1 99 ? 0.598 -3.641 -5.986 1.00 66.69 99 MET A C 1
ATOM 818 O O . MET A 1 99 ? 1.540 -4.410 -6.204 1.00 66.69 99 MET A O 1
ATOM 822 N N . PRO A 1 100 ? 0.548 -2.851 -4.897 1.00 55.34 100 PRO A N 1
ATOM 823 C CA . PRO A 1 100 ? 1.443 -3.022 -3.755 1.00 55.34 100 PRO A CA 1
ATOM 824 C C . PRO A 1 100 ? 1.189 -4.333 -2.994 1.00 55.34 100 PRO A C 1
ATOM 826 O O . PRO A 1 100 ? 0.027 -4.805 -2.962 1.00 55.34 100 PRO A O 1
#

Radius of gyration: 22.85 Å; chains: 1; bounding box: 50×27×54 Å

Foldseek 3Di:
DVVCVVCVVVVVVVVVCVVVVVVVPPPDPVVVVVVVVVVVVVVVVVVVVVVVVVVVLVVLVVVQVVCVVVLDASDDDDDPDPCSDPVSSVVRNVCVNVPD

pLDDT: mean 73.87, std 11.33, range [44.72, 92.31]